Protein AF-A0A956YID6-F1 (afdb_monomer_lite)

Structure (mmCIF, N/CA/C/O backbone):
data_AF-A0A956YID6-F1
#
_entry.id   AF-A0A956YID6-F1
#
loop_
_atom_site.group_PDB
_atom_site.id
_atom_site.type_symbol
_atom_site.label_atom_id
_atom_site.label_alt_id
_atom_site.label_comp_id
_atom_site.label_asym_id
_atom_site.label_entity_id
_atom_site.label_seq_id
_atom_site.pdbx_PDB_ins_code
_atom_site.Cartn_x
_atom_site.Cartn_y
_atom_site.Cartn_z
_atom_site.occupancy
_atom_site.B_iso_or_equiv
_atom_site.auth_seq_id
_atom_site.auth_comp_id
_atom_site.auth_asym_id
_atom_site.auth_atom_id
_atom_site.pdbx_PDB_model_num
ATOM 1 N N . MET A 1 1 ? -2.741 24.569 15.692 1.00 37.84 1 MET A N 1
ATOM 2 C CA . MET A 1 1 ? -4.097 24.505 15.117 1.00 37.84 1 MET A CA 1
ATOM 3 C C . MET A 1 1 ? -3.959 24.539 13.608 1.00 37.84 1 MET A C 1
ATOM 5 O O . MET A 1 1 ? -3.809 25.615 13.050 1.00 37.84 1 MET A O 1
ATOM 9 N N . ILE A 1 2 ? -3.914 23.371 12.974 1.00 38.53 2 ILE A N 1
ATOM 10 C CA . ILE A 1 2 ? -4.175 23.236 11.541 1.00 38.53 2 ILE A CA 1
ATOM 11 C C . ILE A 1 2 ? -5.099 22.033 11.390 1.00 38.53 2 ILE A C 1
ATOM 13 O O . ILE A 1 2 ? -4.651 20.911 11.188 1.00 38.53 2 ILE A O 1
ATOM 17 N N . ASP A 1 3 ? -6.398 22.273 11.544 1.00 40.53 3 ASP A N 1
ATOM 18 C CA . ASP A 1 3 ? -7.406 21.398 10.954 1.00 40.53 3 ASP A CA 1
ATOM 19 C C . ASP A 1 3 ? -7.355 21.644 9.444 1.00 40.53 3 ASP A C 1
ATOM 21 O O . ASP A 1 3 ? -8.154 22.381 8.867 1.00 40.53 3 ASP A O 1
ATOM 25 N N . THR A 1 4 ? -6.329 21.086 8.797 1.00 51.50 4 THR A N 1
ATOM 26 C CA . THR A 1 4 ? -6.381 20.852 7.360 1.00 51.50 4 THR A CA 1
ATOM 27 C C . THR A 1 4 ? -7.561 19.920 7.190 1.00 51.50 4 THR A C 1
ATOM 29 O O . THR A 1 4 ? -7.500 18.791 7.662 1.00 51.50 4 THR A O 1
ATOM 32 N N . ALA A 1 5 ? -8.658 20.398 6.605 1.00 50.25 5 ALA A N 1
ATOM 33 C CA . ALA A 1 5 ? -9.752 19.538 6.196 1.00 50.25 5 ALA A CA 1
ATOM 34 C C . ALA A 1 5 ? -9.147 18.435 5.322 1.00 50.25 5 ALA A C 1
ATOM 36 O O . ALA A 1 5 ? -8.808 18.664 4.160 1.00 50.25 5 ALA A O 1
ATOM 37 N N . VAL A 1 6 ? -8.912 17.274 5.930 1.00 58.66 6 VAL A N 1
ATOM 38 C CA . VAL A 1 6 ? -8.326 16.114 5.283 1.00 58.66 6 VAL A CA 1
ATOM 39 C C . VAL A 1 6 ? -9.398 15.611 4.333 1.00 58.66 6 VAL A C 1
ATOM 41 O O . VAL A 1 6 ? -10.316 14.881 4.707 1.00 58.66 6 VAL A O 1
ATOM 44 N N . SER A 1 7 ? -9.361 16.127 3.106 1.00 61.25 7 SER A N 1
ATOM 45 C CA . SER A 1 7 ? -10.185 15.627 2.019 1.00 61.25 7 SER A CA 1
ATOM 46 C C . SER A 1 7 ? -9.961 14.125 1.955 1.00 61.25 7 SER A C 1
ATOM 48 O O . SER A 1 7 ? -8.820 13.684 1.826 1.00 61.25 7 SER A O 1
ATOM 50 N N . LYS A 1 8 ? -11.043 13.347 2.070 1.00 66.31 8 LYS A N 1
ATOM 51 C CA . LYS A 1 8 ? -10.967 11.887 2.010 1.00 66.31 8 LYS A CA 1
ATOM 52 C C . LYS A 1 8 ? -10.142 11.489 0.779 1.00 66.31 8 LYS A C 1
ATOM 54 O O . LYS A 1 8 ? -10.455 11.970 -0.314 1.00 66.31 8 LYS A O 1
ATOM 59 N N . PRO A 1 9 ? -9.103 10.655 0.936 1.00 79.19 9 PRO A N 1
ATOM 60 C CA . PRO A 1 9 ? -8.258 10.268 -0.182 1.00 79.19 9 PRO A CA 1
ATOM 61 C C . PRO A 1 9 ? -9.096 9.555 -1.249 1.00 79.19 9 PRO A C 1
ATOM 63 O O . PRO A 1 9 ? -9.789 8.574 -0.973 1.00 79.19 9 PRO A O 1
ATOM 66 N N . THR A 1 10 ? -9.051 10.071 -2.476 1.00 86.69 10 THR A N 1
ATOM 67 C CA . THR A 1 10 ? -9.724 9.465 -3.631 1.00 86.69 10 THR A CA 1
ATOM 68 C C . THR A 1 10 ? -8.910 8.280 -4.132 1.00 86.69 10 THR A C 1
ATOM 70 O O . THR A 1 10 ? -7.713 8.417 -4.374 1.00 86.69 10 THR A O 1
ATOM 73 N N . CYS A 1 11 ? -9.556 7.129 -4.318 1.00 91.19 11 CYS A N 1
ATOM 74 C CA . CYS A 1 11 ? -8.897 5.960 -4.891 1.00 91.19 11 CYS A CA 1
ATOM 75 C C . CYS A 1 11 ? -8.597 6.190 -6.376 1.00 91.19 11 CYS A C 1
ATOM 77 O O . CYS A 1 11 ? -9.505 6.518 -7.145 1.00 91.19 11 CYS A O 1
ATOM 79 N N . LYS A 1 12 ? -7.343 5.991 -6.786 1.00 92.75 12 LYS A N 1
ATOM 80 C CA . LYS A 1 12 ? -6.922 6.066 -8.186 1.00 92.75 12 LYS A CA 1
ATOM 81 C C . LYS A 1 12 ? -6.507 4.693 -8.701 1.00 92.75 12 LYS A C 1
ATOM 83 O O . LYS A 1 12 ? -5.547 4.105 -8.209 1.00 92.75 12 LYS A O 1
ATOM 88 N N . ALA A 1 13 ? -7.207 4.216 -9.728 1.00 91.50 13 ALA A N 1
ATOM 89 C CA . ALA A 1 13 ? -6.826 3.008 -10.448 1.00 91.50 13 ALA A CA 1
ATOM 90 C C . ALA A 1 13 ? -5.612 3.285 -11.348 1.00 91.50 13 ALA A C 1
ATOM 92 O O . ALA A 1 13 ? -5.608 4.234 -12.137 1.00 91.50 13 ALA A O 1
ATOM 93 N N . VAL A 1 14 ? -4.581 2.454 -11.226 1.00 90.00 14 VAL A N 1
AT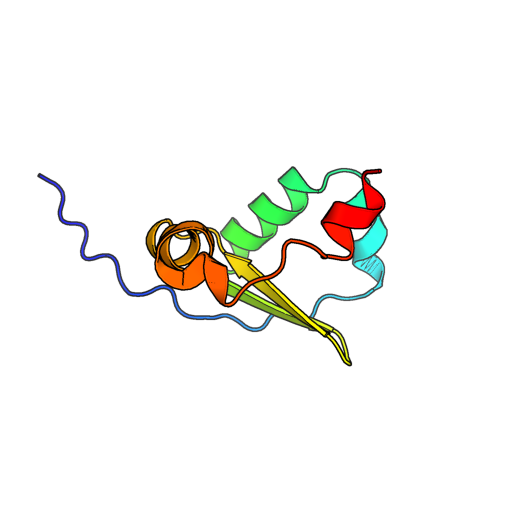OM 94 C CA . VAL A 1 14 ? -3.318 2.557 -11.958 1.00 90.00 14 VAL A CA 1
ATOM 95 C C . VAL A 1 14 ? -2.959 1.178 -12.490 1.00 90.00 14 VAL A C 1
ATOM 97 O O . VAL A 1 14 ? -2.725 0.244 -11.728 1.00 90.00 14 VAL A O 1
ATOM 100 N N . ASN A 1 15 ? -2.873 1.046 -13.811 1.00 86.50 15 ASN A N 1
ATOM 101 C CA . ASN A 1 15 ? -2.435 -0.203 -14.423 1.00 86.50 15 ASN A CA 1
ATOM 102 C C . ASN A 1 15 ? -0.940 -0.407 -14.168 1.00 86.50 15 ASN A C 1
ATOM 104 O O . ASN A 1 15 ? -0.102 0.367 -14.634 1.00 86.50 15 ASN A O 1
ATOM 108 N N . LEU A 1 16 ? -0.600 -1.465 -13.435 1.00 79.38 16 LEU A N 1
ATOM 109 C CA . LEU A 1 16 ? 0.783 -1.838 -13.192 1.00 79.38 16 LEU A CA 1
ATOM 110 C C . LEU A 1 16 ? 1.263 -2.793 -14.289 1.00 79.38 16 LEU A C 1
ATOM 112 O O . LEU A 1 16 ? 0.938 -3.977 -14.290 1.00 79.38 16 LEU A O 1
ATOM 116 N N . SER A 1 17 ? 2.063 -2.277 -15.220 1.00 77.88 17 SER A N 1
ATOM 117 C CA . SER A 1 17 ? 2.683 -3.100 -16.261 1.00 77.88 17 SER A CA 1
ATOM 118 C C . SER A 1 17 ? 3.640 -4.142 -15.652 1.00 77.88 17 SER A C 1
ATOM 120 O O . SER A 1 17 ? 4.486 -3.762 -14.836 1.00 77.88 17 SER A O 1
ATOM 122 N N . PRO A 1 18 ? 3.622 -5.416 -16.102 1.00 69.19 18 PRO A N 1
ATOM 123 C CA . PRO A 1 18 ? 4.554 -6.455 -15.634 1.00 69.19 18 PRO A CA 1
ATOM 124 C C . PRO A 1 18 ? 6.039 -6.101 -15.814 1.00 69.19 18 PRO A C 1
ATOM 126 O O . PRO A 1 18 ? 6.900 -6.609 -15.104 1.00 69.19 18 PRO A O 1
ATOM 129 N N . LEU A 1 19 ? 6.358 -5.181 -16.729 1.00 74.38 19 LEU A N 1
ATOM 130 C CA . LEU A 1 19 ? 7.720 -4.686 -16.948 1.00 74.38 19 LEU A CA 1
ATOM 131 C C . LEU A 1 19 ? 8.285 -3.877 -15.765 1.00 74.38 19 LEU A C 1
ATOM 133 O O . LEU A 1 19 ? 9.488 -3.642 -15.725 1.00 74.38 19 LEU A O 1
ATOM 137 N N . ARG A 1 20 ? 7.455 -3.469 -14.791 1.00 77.69 20 ARG A N 1
ATOM 138 C CA . ARG A 1 20 ? 7.899 -2.722 -13.599 1.00 77.69 20 ARG A CA 1
ATOM 139 C C . ARG A 1 20 ? 8.352 -3.611 -12.434 1.00 77.69 20 ARG A C 1
ATOM 141 O O . ARG A 1 20 ? 8.815 -3.092 -11.426 1.00 77.69 20 ARG A O 1
ATOM 148 N N . ILE A 1 21 ? 8.262 -4.940 -12.549 1.00 78.06 21 ILE A N 1
ATOM 149 C CA . ILE A 1 21 ? 8.665 -5.871 -11.475 1.00 78.06 21 ILE A CA 1
ATOM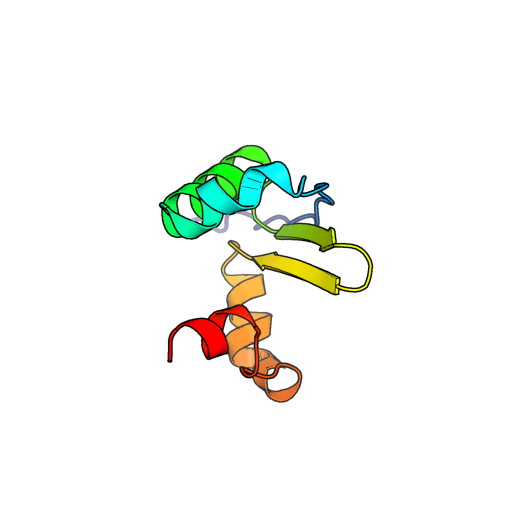 150 C C . ILE A 1 21 ? 10.129 -5.680 -11.021 1.00 78.06 21 ILE A C 1
ATOM 152 O O . ILE A 1 21 ? 10.352 -5.642 -9.808 1.00 78.06 21 ILE A O 1
ATOM 156 N N . PRO A 1 22 ? 11.122 -5.476 -11.915 1.00 82.12 22 PRO A N 1
ATOM 157 C CA . PRO A 1 22 ? 12.499 -5.216 -11.487 1.00 82.12 22 PRO A CA 1
ATOM 158 C C . PRO A 1 22 ? 12.652 -3.938 -10.648 1.00 82.12 22 PRO A C 1
ATOM 160 O O . PRO A 1 22 ? 13.478 -3.893 -9.741 1.00 82.12 22 PRO A O 1
ATOM 163 N N . GLU A 1 23 ? 11.839 -2.909 -10.912 1.00 81.25 23 GLU A N 1
ATOM 164 C CA . GLU A 1 23 ? 11.839 -1.655 -10.146 1.00 81.25 23 GLU A CA 1
ATOM 165 C C . GLU A 1 23 ? 11.371 -1.889 -8.702 1.00 81.25 23 GLU A C 1
ATOM 167 O O . GLU A 1 23 ? 11.970 -1.375 -7.756 1.00 81.25 23 GLU A O 1
ATOM 172 N N . ILE A 1 24 ? 10.338 -2.721 -8.540 1.00 82.81 24 ILE A N 1
ATOM 173 C CA . ILE A 1 24 ? 9.785 -3.106 -7.237 1.00 82.81 24 ILE A CA 1
ATOM 174 C C . ILE A 1 24 ? 10.803 -3.931 -6.442 1.00 82.81 24 ILE A C 1
ATOM 176 O O . ILE A 1 24 ? 10.977 -3.694 -5.252 1.00 82.81 24 ILE A O 1
ATOM 180 N N . GLN A 1 25 ? 11.489 -4.882 -7.083 1.00 82.31 25 GLN A N 1
ATOM 181 C CA . GLN A 1 25 ? 12.473 -5.741 -6.413 1.00 82.31 25 GLN A CA 1
ATOM 182 C C . GLN A 1 25 ? 13.768 -5.000 -6.058 1.00 82.31 25 GLN A C 1
ATOM 184 O O . GLN A 1 25 ? 14.333 -5.236 -4.993 1.00 82.31 25 GLN A O 1
ATOM 189 N N . GLY A 1 26 ? 14.241 -4.106 -6.931 1.00 86.50 26 GLY A N 1
ATOM 190 C CA . GLY A 1 26 ? 15.501 -3.391 -6.730 1.00 86.50 26 GLY A CA 1
ATOM 191 C C . GLY A 1 26 ? 15.420 -2.297 -5.664 1.00 86.50 26 GLY A C 1
ATOM 192 O O . GLY A 1 26 ? 16.361 -2.121 -4.893 1.00 86.50 26 GLY A O 1
ATOM 193 N N . ASN A 1 27 ? 14.311 -1.549 -5.610 1.00 88.75 27 ASN A N 1
ATOM 194 C CA . ASN A 1 27 ? 14.095 -0.529 -4.583 1.00 88.75 27 ASN A CA 1
ATOM 195 C C . ASN A 1 27 ? 12.592 -0.332 -4.289 1.00 88.75 27 ASN A C 1
ATOM 197 O O . ASN A 1 27 ? 11.977 0.621 -4.789 1.00 88.75 27 ASN A O 1
ATOM 201 N N . PRO A 1 28 ? 11.997 -1.212 -3.461 1.00 86.56 28 PRO A N 1
ATOM 202 C CA . PRO A 1 28 ? 10.557 -1.214 -3.212 1.00 86.56 28 PRO A CA 1
ATOM 203 C C . PRO A 1 28 ? 10.075 0.084 -2.564 1.00 86.56 28 PRO A C 1
ATOM 205 O O . PRO A 1 28 ? 9.020 0.600 -2.928 1.00 86.56 28 PRO A O 1
ATOM 208 N N . LEU A 1 29 ? 10.856 0.656 -1.641 1.00 89.56 29 LEU A N 1
ATOM 209 C CA . LEU A 1 29 ? 10.480 1.901 -0.972 1.00 89.56 29 LEU A CA 1
ATOM 210 C C . LEU A 1 29 ? 10.426 3.070 -1.959 1.00 89.56 29 LEU A C 1
ATOM 212 O O . LEU A 1 29 ? 9.440 3.804 -1.981 1.00 89.56 29 LEU A O 1
ATOM 216 N N . ALA A 1 30 ? 11.447 3.218 -2.806 1.00 90.94 30 ALA A N 1
ATOM 217 C CA . ALA A 1 30 ? 11.476 4.307 -3.774 1.00 90.94 30 ALA A CA 1
ATOM 218 C C . ALA A 1 30 ? 10.351 4.175 -4.815 1.00 90.94 30 ALA A C 1
ATOM 220 O O . ALA A 1 30 ? 9.781 5.182 -5.228 1.00 90.94 30 ALA A O 1
ATOM 221 N N . PHE A 1 31 ? 9.993 2.947 -5.205 1.00 89.88 31 PHE A N 1
ATOM 222 C CA . PHE A 1 31 ? 8.822 2.687 -6.042 1.00 89.88 31 PHE A CA 1
ATOM 223 C C . PHE A 1 31 ? 7.525 3.162 -5.368 1.00 89.88 31 PHE A C 1
ATOM 225 O O . PHE A 1 31 ? 6.760 3.917 -5.967 1.00 89.88 31 PHE A O 1
ATOM 232 N N . LEU A 1 32 ? 7.282 2.770 -4.112 1.00 90.50 32 LEU A N 1
ATOM 233 C CA . LEU A 1 32 ? 6.085 3.186 -3.372 1.00 90.50 32 LEU A CA 1
ATOM 234 C C . LEU A 1 32 ? 6.012 4.712 -3.230 1.00 90.50 32 LEU A C 1
ATOM 236 O O . LEU A 1 32 ? 4.958 5.292 -3.484 1.00 90.50 32 LEU A O 1
ATOM 240 N N . GLN A 1 33 ? 7.131 5.364 -2.900 1.00 93.19 33 GLN A N 1
ATOM 241 C CA . GLN A 1 33 ? 7.211 6.822 -2.777 1.00 93.19 33 GLN A CA 1
ATOM 242 C C . GLN A 1 33 ? 6.905 7.538 -4.096 1.00 93.19 33 GLN A C 1
ATOM 244 O O . GLN A 1 33 ? 6.135 8.498 -4.099 1.00 93.19 33 GLN A O 1
ATOM 249 N N . ARG A 1 34 ? 7.460 7.063 -5.221 1.00 92.44 34 ARG A N 1
ATOM 250 C CA . ARG A 1 34 ? 7.172 7.627 -6.549 1.00 92.44 34 ARG A CA 1
ATOM 251 C C . ARG A 1 34 ? 5.693 7.518 -6.900 1.00 92.44 34 ARG A C 1
ATOM 253 O O . ARG A 1 34 ? 5.078 8.524 -7.234 1.00 92.44 34 ARG A O 1
ATOM 260 N N . ASN A 1 35 ? 5.102 6.331 -6.754 1.00 91.81 35 ASN A N 1
ATOM 261 C CA . ASN A 1 35 ? 3.684 6.156 -7.070 1.00 91.81 35 ASN A CA 1
ATOM 262 C C . ASN A 1 35 ? 2.791 7.015 -6.159 1.00 91.81 35 ASN A C 1
ATOM 264 O O . ASN A 1 35 ? 1.820 7.587 -6.643 1.00 91.81 35 ASN A O 1
ATOM 268 N N . ALA A 1 36 ? 3.127 7.157 -4.871 1.00 92.69 36 ALA A N 1
ATOM 269 C CA . ALA A 1 36 ? 2.393 8.036 -3.957 1.00 92.69 36 ALA A CA 1
ATOM 270 C C . ALA A 1 36 ? 2.429 9.500 -4.428 1.00 92.69 36 ALA A C 1
ATOM 272 O O . ALA A 1 36 ? 1.393 10.157 -4.492 1.00 92.69 36 ALA A O 1
ATOM 273 N N . ALA A 1 37 ? 3.605 9.988 -4.833 1.00 92.50 37 ALA A N 1
ATOM 274 C CA . ALA A 1 37 ? 3.761 11.345 -5.351 1.00 92.50 37 ALA A CA 1
ATOM 275 C C . ALA A 1 37 ? 3.010 11.569 -6.680 1.00 92.50 37 ALA A C 1
ATOM 277 O O . ALA A 1 37 ? 2.458 12.643 -6.905 1.00 92.50 37 ALA A O 1
ATOM 278 N N . GLU A 1 38 ? 2.968 10.565 -7.560 1.00 92.88 38 GLU A N 1
ATOM 279 C CA . GLU A 1 38 ? 2.354 10.668 -8.893 1.00 92.88 38 GLU A CA 1
ATOM 280 C C . GLU A 1 38 ? 0.838 10.411 -8.909 1.00 92.88 38 GLU A C 1
ATOM 282 O O . GLU A 1 38 ? 0.116 10.860 -9.812 1.00 92.88 38 GLU A O 1
ATOM 287 N N . HIS A 1 39 ? 0.334 9.611 -7.972 1.00 91.38 39 HIS A N 1
ATOM 288 C CA . HIS A 1 39 ? -1.028 9.076 -8.017 1.00 91.38 39 HIS A CA 1
ATOM 289 C C . HIS A 1 39 ? -1.846 9.351 -6.754 1.00 91.38 39 HIS A C 1
ATOM 291 O O . HIS A 1 39 ? -3.064 9.178 -6.794 1.00 91.38 39 HIS A O 1
ATOM 297 N N . GLY A 1 40 ? -1.215 9.859 -5.695 1.00 91.44 40 GLY A N 1
ATOM 298 C CA . GLY A 1 40 ? -1.853 10.231 -4.439 1.00 91.44 40 GLY A CA 1
ATOM 299 C C . GLY A 1 40 ? -1.832 9.119 -3.393 1.00 91.44 40 GLY A C 1
ATOM 300 O O . GLY A 1 40 ? -1.153 8.098 -3.518 1.00 91.44 40 GLY A O 1
ATOM 301 N N . ASP A 1 41 ? -2.605 9.328 -2.330 1.00 94.06 41 ASP A N 1
ATOM 302 C CA . ASP A 1 41 ? -2.475 8.533 -1.108 1.00 94.06 41 ASP A CA 1
ATOM 303 C C . ASP A 1 41 ? -3.292 7.234 -1.082 1.00 94.06 41 ASP A C 1
ATOM 305 O O . ASP A 1 41 ? -3.151 6.444 -0.144 1.00 94.06 41 ASP A O 1
ATOM 309 N N . PHE A 1 42 ? -4.130 6.993 -2.094 1.00 94.94 42 PHE A N 1
ATOM 310 C CA . PHE A 1 42 ? -4.895 5.757 -2.238 1.00 94.94 42 PHE A CA 1
ATOM 311 C C . PHE A 1 42 ? -4.858 5.263 -3.682 1.00 94.94 42 PHE A C 1
ATOM 313 O O . PHE A 1 42 ? -5.521 5.806 -4.565 1.00 94.94 42 PHE A O 1
ATOM 320 N N . ILE A 1 43 ? -4.077 4.212 -3.916 1.00 95.25 43 ILE A N 1
ATOM 321 C CA . ILE A 1 43 ? -3.820 3.676 -5.251 1.00 95.25 43 ILE A CA 1
ATOM 322 C C . ILE A 1 43 ? -4.333 2.246 -5.326 1.00 95.25 43 ILE A C 1
ATOM 324 O O . ILE A 1 43 ? -4.159 1.459 -4.395 1.00 95.25 43 ILE A O 1
ATOM 328 N N . HIS A 1 44 ? -4.939 1.912 -6.457 1.00 94.44 44 HIS A N 1
ATOM 329 C CA . HIS A 1 44 ? -5.452 0.591 -6.770 1.00 94.44 44 HIS A CA 1
ATOM 330 C C . HIS A 1 44 ? -4.775 0.046 -8.030 1.00 94.44 44 HIS A C 1
ATOM 332 O O . HIS A 1 44 ? -4.828 0.666 -9.088 1.00 94.44 44 HIS A O 1
ATOM 338 N N . TYR A 1 45 ? -4.138 -1.113 -7.910 1.00 91.38 45 TYR A N 1
ATOM 339 C CA . TYR A 1 45 ? -3.500 -1.844 -8.996 1.00 91.38 45 TYR A CA 1
ATOM 340 C C . TYR A 1 45 ? -4.347 -3.082 -9.345 1.00 91.38 45 TYR A C 1
ATOM 342 O O . TYR A 1 45 ? -4.271 -4.087 -8.626 1.00 91.38 45 TYR A O 1
ATOM 350 N N . PRO A 1 46 ? -5.142 -3.044 -10.430 1.00 90.06 46 PRO A N 1
ATOM 351 C CA . PRO A 1 46 ? -5.873 -4.211 -10.911 1.00 90.06 46 PRO A CA 1
ATOM 352 C C . PRO A 1 46 ? -4.905 -5.162 -11.631 1.00 90.06 46 PRO A C 1
ATOM 354 O O . PRO A 1 46 ? -4.504 -4.935 -12.774 1.00 90.06 46 PRO A O 1
ATOM 357 N N . LEU A 1 47 ? -4.487 -6.226 -10.949 1.00 85.75 47 LEU A N 1
ATOM 358 C CA . LEU A 1 47 ? -3.508 -7.206 -11.423 1.00 85.75 47 LEU A CA 1
ATOM 359 C C . LEU A 1 47 ? -4.186 -8.532 -11.784 1.00 85.75 47 LEU A C 1
ATOM 361 O O . LEU A 1 47 ? -3.954 -9.573 -11.164 1.00 85.75 47 LEU A O 1
ATOM 365 N N . GLY A 1 48 ? -5.024 -8.500 -12.822 1.00 84.62 48 GLY A N 1
ATOM 366 C CA . GLY A 1 48 ? -5.736 -9.678 -13.317 1.00 84.62 48 GLY A CA 1
ATOM 367 C C . GLY A 1 48 ? -6.694 -10.242 -12.270 1.00 84.62 48 GLY A C 1
ATOM 368 O O . GLY A 1 48 ? -7.777 -9.707 -12.084 1.00 84.62 48 GLY A O 1
ATOM 369 N N . LEU A 1 49 ? -6.298 -11.329 -11.602 1.00 85.88 49 LEU A N 1
ATOM 370 C CA . LEU A 1 49 ? -7.076 -11.952 -10.520 1.00 85.88 49 LEU A CA 1
ATOM 371 C C . LEU A 1 49 ? -6.847 -11.303 -9.146 1.00 85.88 49 LEU A C 1
ATOM 373 O O . LEU A 1 49 ? -7.502 -11.682 -8.177 1.00 85.88 49 LEU A O 1
ATOM 377 N N . TRP A 1 50 ? -5.890 -10.381 -9.043 1.00 85.25 50 TRP A N 1
ATOM 378 C CA . TRP A 1 50 ? -5.480 -9.772 -7.785 1.00 85.25 50 TRP A CA 1
ATOM 379 C C . TRP A 1 50 ? -5.829 -8.290 -7.760 1.00 85.25 50 TRP A C 1
ATOM 381 O O . TRP A 1 50 ? -5.447 -7.533 -8.648 1.00 85.25 50 TRP A O 1
ATOM 391 N N . GLU A 1 51 ? -6.471 -7.868 -6.679 1.00 88.88 51 GLU A N 1
ATOM 392 C CA . GLU A 1 51 ? -6.738 -6.465 -6.385 1.00 88.88 51 GLU A CA 1
ATOM 393 C C . GLU A 1 51 ? -5.708 -5.998 -5.351 1.00 88.88 51 GLU A C 1
ATOM 395 O O . GLU A 1 51 ? -5.739 -6.430 -4.196 1.00 88.88 51 GLU A O 1
ATOM 400 N N . VAL A 1 52 ? -4.752 -5.160 -5.762 1.00 89.75 52 VAL A N 1
ATOM 401 C CA . VAL A 1 52 ? -3.680 -4.690 -4.871 1.00 89.75 52 VAL A CA 1
ATOM 402 C C . VAL A 1 52 ? -3.867 -3.212 -4.576 1.00 89.75 52 VAL A C 1
ATOM 404 O O . VAL A 1 52 ? -4.016 -2.404 -5.486 1.00 89.75 52 VAL A O 1
ATOM 407 N N . PHE A 1 53 ? -3.813 -2.841 -3.300 1.00 92.12 53 PHE A N 1
ATOM 408 C CA . PHE A 1 53 ? -3.979 -1.459 -2.863 1.00 92.12 53 PHE A CA 1
ATOM 409 C C . PHE A 1 53 ? -2.707 -0.946 -2.194 1.00 92.12 53 PHE A C 1
ATOM 411 O O . PHE A 1 53 ? -2.095 -1.648 -1.389 1.00 92.12 53 PHE A O 1
ATOM 418 N N . GLN A 1 54 ? -2.330 0.292 -2.503 1.00 93.06 54 GLN A N 1
ATOM 419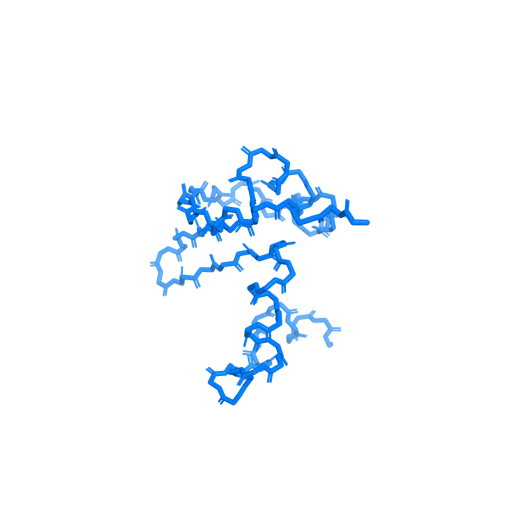 C CA . GLN A 1 54 ? -1.297 1.033 -1.786 1.00 93.06 54 GLN A CA 1
ATOM 420 C C . GLN A 1 54 ? -1.947 2.199 -1.042 1.00 93.06 54 GLN A C 1
ATOM 422 O O . GLN A 1 54 ? -2.652 3.017 -1.636 1.00 93.06 54 GLN A O 1
ATOM 427 N N . LEU A 1 55 ? -1.682 2.260 0.263 1.00 94.38 55 LEU A N 1
ATOM 428 C CA . LEU A 1 55 ? -2.229 3.248 1.185 1.00 94.38 55 LEU A CA 1
ATOM 429 C C . LEU A 1 55 ? -1.076 4.076 1.748 1.00 94.38 55 LEU A C 1
ATOM 431 O O . LEU A 1 55 ? -0.166 3.516 2.354 1.00 94.38 55 LEU A O 1
ATOM 435 N N . ASN A 1 56 ? -1.127 5.391 1.560 1.00 93.56 56 ASN A N 1
ATOM 436 C CA . ASN A 1 56 ? -0.153 6.331 2.125 1.00 93.56 56 ASN A CA 1
ATOM 437 C C . ASN A 1 56 ? -0.809 7.333 3.094 1.00 93.56 56 ASN A C 1
ATOM 439 O O . ASN A 1 56 ? -0.108 8.041 3.812 1.00 93.56 56 ASN A O 1
ATOM 443 N N . HIS A 1 57 ? -2.145 7.363 3.160 1.00 92.69 57 HIS A N 1
ATOM 444 C CA . HIS A 1 57 ? -2.885 8.260 4.042 1.00 92.69 57 HIS A CA 1
ATOM 445 C C . HIS A 1 57 ? -2.994 7.693 5.472 1.00 92.69 57 HIS A C 1
ATOM 447 O O . HIS A 1 57 ? -3.423 6.540 5.608 1.00 92.69 57 HIS A O 1
ATOM 453 N N . PRO A 1 58 ? -2.718 8.475 6.537 1.00 92.81 58 PRO A N 1
ATOM 454 C CA . PRO A 1 58 ? -2.771 7.997 7.922 1.00 92.81 58 PRO A CA 1
ATOM 455 C C . PRO A 1 58 ? -4.120 7.367 8.291 1.00 92.81 58 PRO A C 1
ATOM 457 O O . PRO A 1 58 ? -4.131 6.242 8.774 1.00 92.81 58 PRO A O 1
ATOM 460 N N . ASP A 1 59 ? -5.248 8.004 7.965 1.00 93.19 59 ASP A N 1
ATOM 461 C CA . ASP A 1 59 ? -6.581 7.467 8.288 1.00 93.19 59 ASP A CA 1
ATOM 462 C C . ASP A 1 59 ? -6.869 6.109 7.624 1.00 93.19 59 ASP A C 1
ATOM 464 O O . ASP A 1 59 ? -7.505 5.239 8.219 1.00 93.19 59 ASP A O 1
ATOM 468 N N . LEU A 1 60 ? -6.395 5.896 6.388 1.00 93.31 60 LEU A N 1
ATOM 469 C CA . LEU A 1 60 ? -6.568 4.614 5.695 1.00 93.31 60 LEU A CA 1
ATOM 470 C C . LEU A 1 60 ? -5.676 3.537 6.312 1.00 93.31 60 LEU A C 1
ATOM 472 O O . LEU A 1 60 ? -6.100 2.392 6.470 1.00 93.31 60 LEU A O 1
ATOM 476 N N . ILE A 1 61 ? -4.447 3.907 6.673 1.00 93.44 61 ILE A N 1
ATOM 477 C CA . ILE A 1 61 ? -3.501 3.013 7.337 1.00 93.44 61 ILE A CA 1
ATOM 478 C C . ILE A 1 61 ? -4.037 2.619 8.717 1.00 93.44 61 ILE A C 1
ATOM 480 O O . ILE A 1 61 ? -4.052 1.434 9.042 1.00 93.44 61 ILE A O 1
ATOM 484 N N . GLU A 1 62 ? -4.533 3.573 9.506 1.00 94.50 62 GLU A N 1
ATOM 485 C CA . GLU A 1 62 ? -5.174 3.313 10.796 1.00 94.50 62 GLU A CA 1
ATOM 486 C C . GLU A 1 62 ? -6.405 2.421 10.624 1.00 94.50 62 GLU A C 1
ATOM 488 O O . GLU A 1 62 ? -6.589 1.460 11.377 1.00 94.50 62 GLU A O 1
ATOM 493 N N . HIS A 1 63 ? -7.224 2.684 9.602 1.00 94.19 63 HIS A N 1
ATOM 494 C CA . HIS A 1 63 ? -8.371 1.842 9.306 1.00 94.19 63 HIS A CA 1
ATOM 495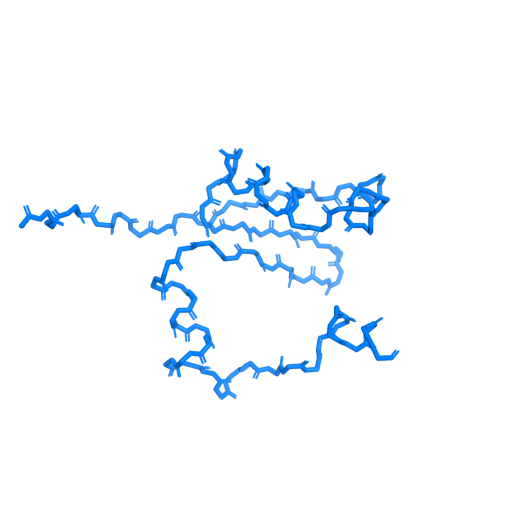 C C . HIS A 1 63 ? -7.963 0.382 9.101 1.00 94.19 63 HIS A C 1
ATOM 497 O O . HIS A 1 63 ? -8.482 -0.508 9.769 1.00 94.19 63 HIS A O 1
ATOM 503 N N . VAL A 1 64 ? -7.002 0.128 8.215 1.00 93.19 64 VAL A N 1
ATOM 504 C CA . VAL A 1 64 ? -6.603 -1.234 7.845 1.00 93.19 64 VAL A CA 1
ATOM 505 C C . VAL A 1 64 ? -5.803 -1.927 8.946 1.00 93.19 64 VAL A C 1
ATOM 507 O O . VAL A 1 64 ? -6.052 -3.094 9.240 1.00 93.19 64 VAL A O 1
ATOM 510 N N . LEU A 1 65 ? -4.854 -1.230 9.571 1.00 92.62 65 LEU A N 1
ATOM 511 C CA . LEU A 1 65 ? -3.902 -1.844 10.500 1.00 92.62 65 LEU A CA 1
ATOM 512 C C . LEU A 1 65 ? -4.357 -1.824 11.961 1.00 92.62 65 LEU A C 1
ATOM 514 O O . LEU A 1 65 ? -3.857 -2.630 12.746 1.00 92.62 65 LEU A O 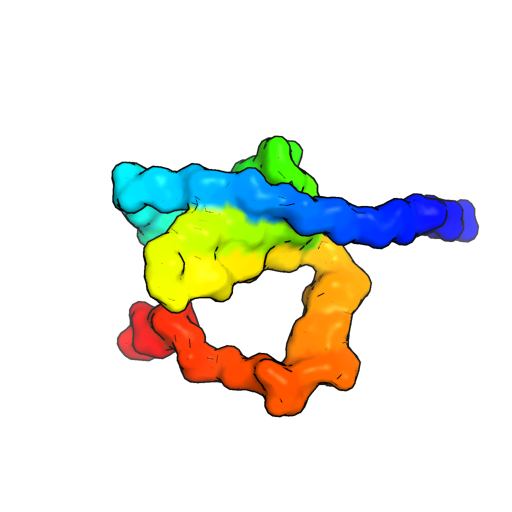1
ATOM 518 N N . VAL A 1 66 ? -5.279 -0.933 12.337 1.00 94.69 66 VAL A N 1
ATOM 519 C CA . VAL A 1 66 ? -5.691 -0.740 13.735 1.00 94.69 66 VAL A CA 1
ATOM 520 C C . VAL A 1 66 ? -7.176 -1.036 13.909 1.00 94.69 66 VAL A C 1
ATOM 522 O O . VAL A 1 66 ? -7.530 -2.030 14.546 1.00 94.69 66 VAL A O 1
ATOM 525 N N . THR A 1 67 ? -8.057 -0.213 13.336 1.00 96.88 67 THR A N 1
ATOM 526 C CA . THR A 1 67 ? -9.492 -0.261 13.677 1.00 96.88 67 THR A CA 1
ATOM 527 C C . THR A 1 67 ? -10.228 -1.427 13.020 1.00 96.88 67 THR A C 1
ATOM 529 O O . THR A 1 67 ? -11.188 -1.940 13.594 1.00 96.88 67 THR A O 1
ATOM 532 N N . ASN A 1 68 ? -9.754 -1.903 11.866 1.00 94.50 68 ASN A N 1
ATOM 533 C CA . ASN A 1 68 ? -10.383 -2.968 11.085 1.00 94.50 68 ASN A CA 1
ATOM 534 C C . ASN A 1 68 ? -9.458 -4.172 10.814 1.00 94.50 68 ASN A C 1
ATOM 536 O O . ASN A 1 68 ? -9.741 -5.000 9.950 1.00 94.50 68 ASN A O 1
ATOM 540 N N . GLN A 1 69 ? -8.368 -4.311 11.574 1.00 92.75 69 GLN A N 1
ATOM 541 C CA . GLN A 1 69 ? -7.316 -5.310 11.327 1.00 92.75 69 GLN A CA 1
ATOM 542 C C . GLN A 1 69 ? -7.805 -6.765 11.255 1.00 92.75 69 GLN A C 1
ATOM 544 O O . GLN A 1 69 ? -7.235 -7.561 10.521 1.00 92.75 69 GLN A O 1
ATOM 549 N N . ARG A 1 70 ? -8.901 -7.116 11.948 1.00 93.19 70 ARG A N 1
ATOM 550 C CA . ARG A 1 70 ? -9.462 -8.485 11.946 1.00 93.19 70 ARG A CA 1
ATOM 551 C C . ARG A 1 70 ? -9.964 -8.938 10.573 1.00 93.19 70 ARG A C 1
ATOM 553 O O . ARG A 1 70 ? -10.089 -10.137 10.354 1.00 93.19 70 ARG A O 1
ATOM 560 N N . ASN A 1 71 ? -10.256 -7.997 9.678 1.00 93.69 71 ASN A N 1
ATOM 561 C CA . ASN A 1 71 ? -10.683 -8.281 8.310 1.00 93.69 71 ASN A CA 1
ATOM 562 C C . ASN A 1 71 ? -9.505 -8.418 7.331 1.00 93.69 71 ASN A C 1
ATOM 564 O O . ASN A 1 71 ? -9.725 -8.684 6.152 1.00 93.69 71 ASN A O 1
ATOM 568 N N . TYR A 1 72 ? -8.263 -8.275 7.807 1.00 90.62 72 TYR A N 1
ATOM 569 C CA . TYR A 1 72 ? -7.060 -8.359 6.987 1.00 90.62 72 TYR A CA 1
ATOM 570 C C . TYR A 1 72 ? -6.119 -9.445 7.506 1.00 90.62 72 TYR A C 1
ATOM 572 O O . TYR A 1 72 ? -5.829 -9.548 8.696 1.00 90.62 72 TYR A O 1
ATOM 580 N N . SER A 1 73 ? -5.602 -10.257 6.586 1.00 88.31 73 SER A N 1
ATOM 581 C CA . SER A 1 73 ? -4.575 -11.249 6.896 1.00 88.31 73 SER A CA 1
ATOM 582 C C . SER A 1 73 ? -3.190 -10.713 6.550 1.00 88.31 73 SER A C 1
ATOM 584 O O . SER A 1 73 ? -3.002 -10.076 5.516 1.00 88.31 73 SER A O 1
ATOM 586 N N . LYS A 1 74 ? -2.199 -11.028 7.390 1.00 81.38 74 LYS A N 1
ATOM 587 C CA . LYS A 1 74 ? -0.775 -10.773 7.104 1.00 81.38 74 LYS A CA 1
ATOM 588 C C . LYS A 1 74 ? -0.146 -11.846 6.208 1.00 81.38 74 LYS A C 1
ATOM 590 O O . LYS A 1 74 ? 1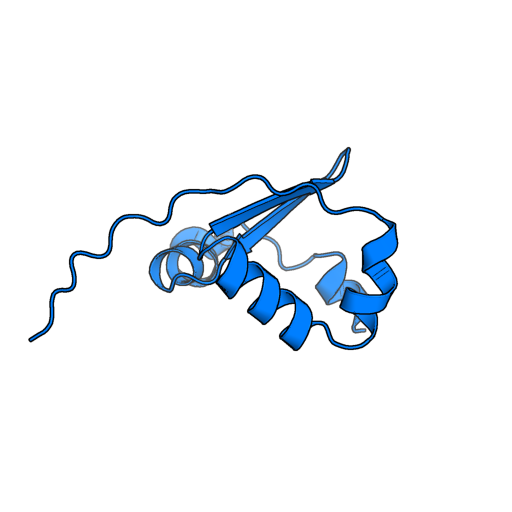.026 -11.739 5.872 1.00 81.38 74 LYS A O 1
ATOM 595 N N . ASN A 1 75 ? -0.920 -12.859 5.811 1.00 83.56 75 ASN A N 1
ATOM 596 C CA . ASN A 1 75 ? -0.520 -13.889 4.855 1.00 83.56 75 ASN A CA 1
ATOM 597 C C . ASN A 1 75 ? -0.521 -13.326 3.423 1.00 83.56 75 ASN A C 1
ATOM 599 O O . ASN A 1 75 ? -1.347 -13.703 2.592 1.00 83.56 75 ASN A O 1
ATOM 603 N N . THR A 1 76 ? 0.351 -12.356 3.163 1.00 77.50 76 THR A N 1
ATOM 604 C CA . THR A 1 76 ? 0.474 -11.703 1.861 1.00 77.50 76 THR A CA 1
ATOM 605 C C . THR A 1 76 ? 1.641 -12.298 1.088 1.00 77.50 76 THR A C 1
ATOM 607 O O . THR A 1 76 ? 2.627 -12.740 1.679 1.00 77.50 76 THR A O 1
ATOM 610 N N . VAL A 1 77 ? 1.556 -12.286 -0.247 1.00 76.62 77 VAL A N 1
ATOM 611 C CA . VAL A 1 77 ? 2.663 -12.732 -1.111 1.00 76.62 77 VAL A CA 1
ATOM 612 C C . VAL A 1 77 ? 3.945 -11.985 -0.742 1.00 76.62 77 VAL A C 1
ATOM 614 O O . VAL A 1 77 ? 4.978 -12.613 -0.565 1.00 76.62 77 VAL A O 1
ATOM 617 N N . GLN A 1 78 ? 3.855 -10.670 -0.525 1.00 70.38 78 GLN A N 1
ATOM 618 C CA . GLN A 1 78 ? 4.989 -9.826 -0.157 1.00 70.38 78 GLN A CA 1
ATOM 619 C C . GLN A 1 78 ? 5.623 -10.250 1.175 1.00 70.38 78 GLN A C 1
ATOM 621 O O . GLN A 1 78 ? 6.840 -10.380 1.247 1.00 70.38 78 GLN A O 1
ATOM 626 N N . TYR A 1 79 ? 4.821 -10.477 2.223 1.00 69.69 79 TYR A N 1
ATOM 627 C CA . TYR A 1 79 ? 5.336 -10.854 3.543 1.00 69.69 79 TYR A CA 1
ATOM 628 C C . TYR A 1 79 ? 5.958 -12.255 3.529 1.00 69.69 79 TYR A C 1
ATOM 630 O O . TYR A 1 79 ? 7.039 -12.457 4.073 1.00 69.69 79 TYR A O 1
ATOM 638 N N . ASN A 1 80 ? 5.321 -13.200 2.836 1.00 77.38 80 ASN A N 1
ATOM 639 C CA . ASN A 1 80 ? 5.800 -14.578 2.745 1.00 77.38 80 ASN A CA 1
ATOM 640 C C . ASN A 1 80 ? 7.087 -14.719 1.923 1.00 77.38 80 ASN A C 1
ATOM 642 O O . ASN A 1 80 ? 7.830 -15.668 2.129 1.00 77.38 80 ASN A O 1
ATOM 646 N N . THR A 1 81 ? 7.360 -13.793 1.000 1.00 70.31 81 THR A N 1
ATOM 647 C CA . THR A 1 81 ? 8.599 -13.793 0.203 1.00 70.31 81 THR A CA 1
ATOM 648 C C . THR A 1 81 ? 9.815 -13.200 0.920 1.00 70.31 81 THR A C 1
ATOM 650 O O . THR A 1 81 ? 10.907 -13.235 0.363 1.00 70.31 81 THR A O 1
ATOM 653 N N . LEU A 1 82 ? 9.646 -12.631 2.120 1.00 62.53 82 LEU A N 1
ATOM 654 C CA . LEU A 1 82 ? 10.749 -12.102 2.939 1.00 62.53 82 LEU A CA 1
ATOM 655 C C . LEU A 1 82 ? 11.358 -13.151 3.891 1.00 62.53 82 LEU A C 1
ATOM 657 O O . LEU A 1 82 ? 12.322 -12.828 4.585 1.00 62.53 82 LEU A O 1
ATOM 661 N N . ALA A 1 83 ? 10.768 -14.349 3.961 1.00 51.03 83 ALA A N 1
ATOM 662 C CA . ALA A 1 83 ? 11.178 -15.452 4.831 1.00 51.03 83 ALA A CA 1
ATOM 663 C C . ALA A 1 83 ? 12.168 -16.408 4.151 1.00 51.03 83 ALA A C 1
ATOM 665 O O . ALA A 1 83 ? 12.053 -16.608 2.920 1.00 51.03 83 ALA A O 1
#

Radius of gyration: 14.27 Å; chains: 1; bounding box: 26×40×32 Å

Foldseek 3Di:
DDPPVPDPWDEAEDEDDPVCVVVCVVCVPVVLVVCCVVPNQWYWYCDPVDIDIHGNDPVVCCCCVPVPVVVDDPPDPVNVVVD

pLDDT: mean 83.46, std 13.85, range [37.84, 96.88]

Secondary structure (DSSP, 8-state):
------PPPPPEE----GGGHHHHHH-HHHHHHHHHHHH-SEEEEEETTEEEEEE-SHHHHHIIIIITGGG--S--HHHHTT-

Sequence (83 aa):
MIDTAVSKPTCKAVNLSPLRIPEIQGNPLAFLQRNAAEHGDFIHYPLGLWEVFQLNHPDLIEHVLVTNQRNYSKNTVQYNTLA